Protein AF-A0A6A2Z9I1-F1 (afdb_monomer_lite)

Foldseek 3Di:
DDPVVVPPDPVCVVVCVVVVVVVVVVVVVVVCCCPQPQVHDDDPVSVVPPDRPPVVSVCCSVCPPVNVVCVPPDPDPDVVVCCVVPPPD

pLDDT: mean 85.06, std 9.34, range [47.69, 97.75]

Secondary structure (DSSP, 8-state):
--GGGGT--GGGHHHHHHHHHHHHHHHHHHHHHHHT-TT---SHHHHH-SS---HHHHHHHHS-HHHHHHTTS-S-S-HHHHHHHH---

Sequence (89 aa):
MASANRWLRPEVYPLFASVSVAVGICAMQLVRNITTNPEVRVTKEKRAAGILENFEEGEKYAEHGLRKFIRKRPPQIMPSVNNFFSDPN

Structure (mmCIF, N/CA/C/O backbone):
data_AF-A0A6A2Z9I1-F1
#
_entry.id   AF-A0A6A2Z9I1-F1
#
loop_
_atom_site.group_PDB
_atom_site.id
_atom_site.type_symbol
_atom_site.label_atom_id
_atom_site.label_alt_id
_atom_site.label_comp_id
_atom_site.label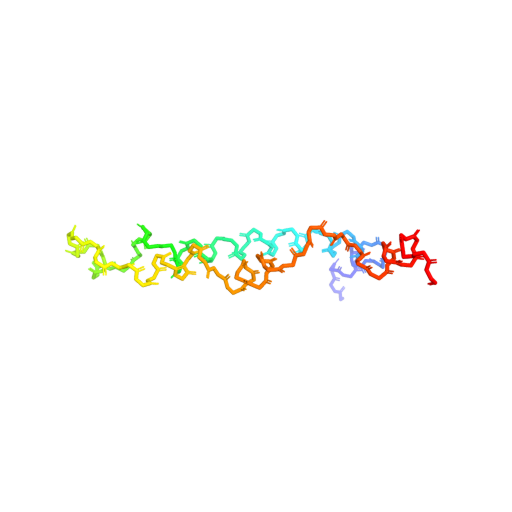_asym_id
_atom_site.label_entity_id
_atom_site.label_seq_id
_atom_site.pdbx_PDB_ins_code
_atom_site.Cartn_x
_atom_site.Cartn_y
_atom_site.Cartn_z
_atom_site.occupancy
_atom_site.B_iso_or_equiv
_atom_site.auth_seq_id
_atom_site.auth_comp_id
_atom_site.auth_asym_id
_atom_site.auth_atom_id
_atom_site.pdbx_PDB_model_num
ATOM 1 N N . MET A 1 1 ? 31.171 15.442 -14.767 1.00 47.69 1 MET A N 1
ATOM 2 C CA . MET A 1 1 ? 29.746 15.095 -14.551 1.00 47.69 1 MET A CA 1
ATOM 3 C C . MET A 1 1 ? 29.671 13.675 -14.014 1.00 47.69 1 MET A C 1
ATOM 5 O O . MET A 1 1 ? 30.528 12.869 -14.343 1.00 47.69 1 MET A O 1
ATOM 9 N N . ALA A 1 2 ? 28.746 13.442 -13.089 1.00 54.88 2 ALA A N 1
ATOM 10 C CA . ALA A 1 2 ? 28.891 12.548 -11.942 1.00 54.88 2 ALA A CA 1
ATOM 11 C C . ALA A 1 2 ? 28.866 11.030 -12.232 1.00 54.88 2 ALA A C 1
ATOM 13 O O . ALA A 1 2 ? 28.180 10.556 -13.133 1.00 54.88 2 ALA A O 1
ATOM 14 N N . SER A 1 3 ? 29.547 10.278 -11.356 1.00 65.00 3 SER A N 1
ATOM 15 C CA . SER A 1 3 ? 29.636 8.804 -11.257 1.00 65.00 3 SER A CA 1
ATOM 16 C C . SER A 1 3 ? 28.292 8.048 -11.357 1.00 65.00 3 SER A C 1
ATOM 18 O O . SER A 1 3 ? 28.271 6.874 -11.725 1.00 65.00 3 SER A O 1
ATOM 20 N N . ALA A 1 4 ? 27.162 8.714 -11.095 1.00 65.19 4 ALA A N 1
ATOM 21 C CA . ALA A 1 4 ? 25.817 8.137 -11.161 1.00 65.19 4 ALA A CA 1
ATOM 22 C C . ALA A 1 4 ? 25.444 7.606 -12.558 1.00 65.19 4 ALA A C 1
ATOM 24 O O . ALA A 1 4 ? 24.862 6.528 -12.678 1.00 65.19 4 ALA A O 1
ATOM 25 N N . ASN A 1 5 ? 25.860 8.295 -13.625 1.00 71.06 5 ASN A N 1
ATOM 26 C CA . ASN A 1 5 ? 25.526 7.889 -14.994 1.00 71.06 5 ASN A CA 1
ATOM 27 C C . ASN A 1 5 ? 26.252 6.608 -15.431 1.00 71.06 5 ASN A C 1
ATOM 29 O O . ASN A 1 5 ? 25.855 5.980 -16.405 1.00 71.06 5 ASN A O 1
ATOM 33 N N . ARG A 1 6 ? 27.300 6.182 -14.708 1.00 79.88 6 ARG A N 1
ATOM 34 C CA . ARG A 1 6 ? 28.034 4.952 -15.039 1.00 79.88 6 ARG A CA 1
ATOM 35 C C . ARG A 1 6 ? 27.212 3.685 -14.773 1.00 79.88 6 ARG A C 1
ATOM 37 O O . ARG A 1 6 ? 27.401 2.686 -15.473 1.00 79.88 6 ARG A O 1
ATOM 44 N N . TRP A 1 7 ? 26.323 3.743 -13.781 1.00 77.69 7 TRP A N 1
ATOM 45 C CA . TRP A 1 7 ? 25.514 2.615 -13.305 1.00 77.69 7 TRP A CA 1
ATOM 46 C C . TRP A 1 7 ? 24.053 2.672 -13.770 1.00 77.69 7 TRP A C 1
ATOM 48 O O . TRP A 1 7 ? 23.371 1.652 -13.770 1.00 77.69 7 TRP A O 1
ATOM 58 N N . LEU A 1 8 ? 23.584 3.841 -14.214 1.00 84.31 8 LEU A N 1
ATOM 59 C CA . LEU A 1 8 ? 22.259 4.035 -14.807 1.00 84.31 8 LEU A CA 1
ATOM 60 C C . LEU A 1 8 ? 22.284 3.697 -16.300 1.00 84.31 8 LEU A C 1
ATOM 62 O O . LEU A 1 8 ? 22.248 4.584 -17.151 1.00 84.31 8 LEU A O 1
ATOM 66 N N . ARG A 1 9 ? 22.361 2.402 -16.607 1.00 88.00 9 ARG A N 1
ATOM 67 C CA . ARG A 1 9 ? 22.270 1.900 -17.981 1.00 88.00 9 ARG A CA 1
ATOM 68 C C . ARG A 1 9 ? 20.877 1.323 -18.262 1.00 88.00 9 ARG A C 1
ATOM 70 O O . ARG A 1 9 ? 20.258 0.813 -17.321 1.00 88.00 9 ARG A O 1
ATOM 77 N N . PRO A 1 10 ? 20.385 1.369 -19.514 1.00 90.81 10 PRO A N 1
ATOM 78 C CA . PRO A 1 10 ? 19.057 0.865 -19.866 1.00 90.81 10 PRO A CA 1
ATOM 79 C C . PRO A 1 10 ? 18.814 -0.588 -19.445 1.00 90.81 10 PRO A C 1
ATOM 81 O O . PRO A 1 10 ? 17.706 -0.942 -19.048 1.00 90.81 10 PRO A O 1
ATOM 84 N N . GLU A 1 11 ? 19.857 -1.418 -19.452 1.00 92.50 11 GLU A N 1
ATOM 85 C CA . GLU A 1 11 ? 19.790 -2.835 -19.084 1.00 92.50 11 GLU A CA 1
ATOM 86 C C . GLU A 1 11 ? 19.441 -3.045 -17.601 1.00 92.50 11 GLU A C 1
ATOM 88 O O . GLU A 1 11 ? 18.945 -4.103 -17.222 1.00 92.50 11 GLU A O 1
ATOM 93 N N . VAL A 1 12 ? 19.670 -2.039 -16.751 1.00 91.88 12 VAL A N 1
ATOM 94 C CA . VAL A 1 12 ? 19.423 -2.113 -15.303 1.00 91.88 12 VAL A CA 1
ATOM 95 C C . VAL A 1 12 ? 18.031 -1.582 -14.937 1.00 91.88 12 VAL A C 1
ATOM 97 O O . VAL A 1 12 ? 17.543 -1.842 -13.840 1.00 91.88 12 VAL A O 1
ATOM 100 N N . TYR A 1 13 ? 17.338 -0.875 -15.837 1.00 91.56 13 TYR A N 1
ATOM 101 C CA . TYR A 1 13 ? 16.007 -0.317 -15.552 1.00 91.56 13 TYR A CA 1
ATOM 102 C C . TYR A 1 13 ? 14.962 -1.370 -15.154 1.00 91.56 13 TYR A C 1
ATOM 104 O O . TYR A 1 13 ? 14.236 -1.115 -14.192 1.00 91.56 13 TYR A O 1
ATOM 112 N N . PRO A 1 14 ? 14.901 -2.565 -15.776 1.00 95.44 14 PRO A N 1
ATOM 113 C CA . PRO A 1 14 ? 13.984 -3.614 -15.328 1.00 95.44 14 PRO A CA 1
ATOM 114 C C . PRO A 1 14 ? 14.277 -4.099 -13.900 1.00 95.44 14 PRO A C 1
ATOM 116 O O . PRO A 1 14 ? 13.351 -4.375 -13.138 1.00 95.44 14 PRO A O 1
ATOM 119 N N . LEU A 1 15 ? 15.557 -4.159 -13.513 1.00 93.44 15 LEU A N 1
ATOM 120 C CA . LEU A 1 15 ? 15.974 -4.530 -12.156 1.00 93.44 15 LEU A CA 1
ATOM 121 C C . LEU A 1 15 ? 15.606 -3.436 -11.150 1.00 93.44 15 LEU A C 1
ATOM 123 O O . LEU A 1 15 ? 15.079 -3.725 -10.079 1.00 93.44 15 LEU A O 1
ATOM 127 N N . PHE A 1 16 ? 15.826 -2.168 -11.499 1.00 92.56 16 PHE A N 1
ATOM 128 C CA . PHE A 1 16 ? 15.394 -1.055 -10.657 1.00 92.56 16 PHE A CA 1
ATOM 129 C C . PHE A 1 16 ? 13.875 -1.008 -10.506 1.00 92.56 16 PHE A C 1
ATOM 131 O O . PHE A 1 16 ? 13.392 -0.744 -9.406 1.00 92.56 16 PHE A O 1
ATOM 138 N N . ALA A 1 17 ? 13.116 -1.301 -11.563 1.00 94.69 17 ALA A N 1
ATOM 139 C CA . ALA A 1 17 ? 11.662 -1.363 -11.502 1.00 94.69 17 ALA A CA 1
ATOM 140 C C . ALA A 1 17 ? 11.191 -2.424 -10.495 1.00 94.69 17 ALA A C 1
ATOM 142 O O . ALA A 1 17 ? 10.433 -2.103 -9.584 1.00 94.69 17 ALA A O 1
ATOM 143 N N . SER A 1 18 ? 11.684 -3.661 -10.582 1.00 95.38 18 SER A N 1
ATOM 144 C CA . SER A 1 18 ? 11.261 -4.726 -9.660 1.00 95.38 18 SER A CA 1
ATOM 145 C C . SER A 1 18 ? 11.679 -4.461 -8.209 1.00 95.38 18 SER A C 1
ATOM 147 O O . SER A 1 18 ? 10.863 -4.596 -7.295 1.00 95.38 18 SER A O 1
ATOM 149 N N . VAL A 1 19 ? 12.920 -4.021 -7.985 1.00 96.75 19 VAL A N 1
ATOM 150 C CA . VAL A 1 19 ? 13.436 -3.727 -6.640 1.00 96.75 19 VAL A CA 1
ATOM 151 C C . VAL A 1 19 ? 12.712 -2.532 -6.021 1.00 96.75 19 VAL A C 1
ATOM 153 O O . VAL A 1 19 ? 12.308 -2.598 -4.861 1.00 96.75 19 VAL A O 1
ATOM 156 N N . SER A 1 20 ? 12.501 -1.453 -6.779 1.00 94.94 20 SER A N 1
ATOM 157 C CA . SER A 1 20 ? 11.776 -0.276 -6.279 1.00 94.94 20 SER A CA 1
ATOM 158 C C . SER A 1 20 ? 10.322 -0.596 -5.943 1.00 94.94 20 SER A C 1
ATOM 160 O O . SER A 1 20 ? 9.835 -0.134 -4.913 1.00 94.94 20 SER A O 1
ATOM 162 N N . VAL A 1 21 ? 9.649 -1.438 -6.735 1.00 97.44 21 VAL A N 1
ATOM 163 C CA . VAL A 1 21 ? 8.299 -1.924 -6.419 1.00 97.44 21 VAL A CA 1
ATOM 164 C C . VAL A 1 21 ? 8.301 -2.702 -5.104 1.00 97.44 21 VAL A C 1
ATOM 166 O O . VAL A 1 21 ? 7.480 -2.418 -4.234 1.00 97.44 21 VAL A O 1
ATOM 169 N N . ALA A 1 22 ? 9.242 -3.630 -4.911 1.00 96.81 22 ALA A N 1
ATOM 170 C CA . ALA A 1 22 ? 9.335 -4.408 -3.676 1.00 96.81 22 ALA A CA 1
ATOM 171 C C . ALA A 1 22 ? 9.583 -3.518 -2.444 1.00 96.81 22 ALA A C 1
ATOM 173 O O . ALA A 1 22 ? 8.865 -3.615 -1.448 1.00 96.81 22 ALA A O 1
ATOM 174 N N . VAL A 1 23 ? 10.550 -2.598 -2.530 1.00 97.69 23 VAL A N 1
ATOM 175 C CA . VAL A 1 23 ? 10.844 -1.629 -1.461 1.00 97.69 23 VAL A CA 1
ATOM 176 C C . VAL A 1 23 ? 9.636 -0.730 -1.190 1.00 97.69 23 VAL A C 1
ATOM 178 O O . VAL A 1 23 ? 9.293 -0.495 -0.032 1.00 97.69 23 VAL A O 1
ATOM 181 N N . GLY A 1 24 ? 8.955 -0.270 -2.241 1.00 97.44 24 GLY A N 1
ATOM 182 C CA . GLY A 1 24 ? 7.748 0.544 -2.142 1.00 97.44 24 GLY A CA 1
ATOM 183 C C . GLY A 1 24 ? 6.607 -0.177 -1.425 1.00 97.44 24 GLY A C 1
ATOM 184 O O . GLY A 1 24 ? 5.958 0.419 -0.566 1.00 97.44 24 GLY A O 1
ATOM 185 N N . ILE A 1 25 ? 6.396 -1.467 -1.704 1.00 97.00 25 ILE A N 1
ATOM 186 C CA . ILE A 1 25 ? 5.383 -2.285 -1.018 1.00 97.00 25 ILE A CA 1
ATOM 187 C C . ILE A 1 25 ? 5.720 -2.422 0.471 1.00 97.00 25 ILE A C 1
ATOM 189 O O . ILE A 1 25 ? 4.849 -2.215 1.318 1.00 97.00 25 ILE A O 1
ATOM 193 N N . CYS A 1 26 ? 6.979 -2.704 0.810 1.00 96.69 26 CYS A N 1
ATOM 194 C CA . CYS A 1 26 ? 7.416 -2.782 2.204 1.00 96.69 26 CYS A CA 1
ATOM 195 C C . CYS A 1 26 ? 7.216 -1.448 2.939 1.00 96.69 26 CYS A C 1
ATOM 197 O O . CYS A 1 26 ? 6.667 -1.421 4.041 1.00 96.69 26 CYS A O 1
ATOM 199 N N . ALA A 1 27 ? 7.608 -0.333 2.317 1.00 97.75 27 ALA A N 1
ATOM 200 C CA . ALA A 1 27 ? 7.431 1.001 2.883 1.00 97.75 27 ALA A CA 1
ATOM 201 C C . ALA A 1 27 ? 5.946 1.346 3.081 1.00 97.75 27 ALA A C 1
ATOM 203 O O . ALA A 1 27 ? 5.561 1.809 4.154 1.00 97.75 27 ALA A O 1
ATOM 204 N N . MET A 1 28 ? 5.096 1.060 2.090 1.00 94.19 28 MET A N 1
ATOM 205 C CA . MET A 1 28 ? 3.645 1.239 2.188 1.00 94.19 28 MET A CA 1
ATOM 206 C C . MET A 1 28 ? 3.064 0.449 3.366 1.00 94.19 28 MET A C 1
ATOM 208 O O . MET A 1 28 ? 2.267 0.987 4.137 1.00 94.19 28 MET A O 1
ATOM 212 N N . GLN A 1 29 ? 3.490 -0.803 3.549 1.00 92.31 29 GLN A N 1
ATOM 213 C CA . GLN A 1 29 ? 3.008 -1.640 4.643 1.00 92.31 29 GLN A CA 1
ATOM 214 C C . GLN A 1 29 ? 3.448 -1.110 6.015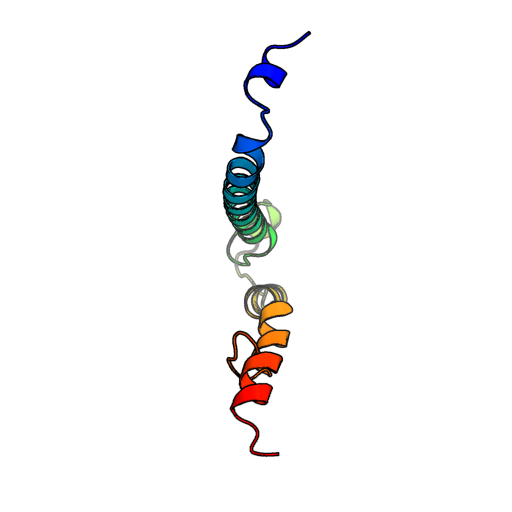 1.00 92.31 29 GLN A C 1
ATOM 216 O O . GLN A 1 29 ? 2.650 -1.115 6.954 1.00 92.31 29 GLN A O 1
ATOM 221 N N . LEU A 1 30 ? 4.681 -0.612 6.137 1.00 94.56 30 LEU A N 1
ATOM 222 C CA . LEU A 1 30 ? 5.167 0.026 7.364 1.00 94.56 30 LEU A CA 1
ATOM 223 C C . LEU A 1 30 ? 4.375 1.292 7.692 1.00 94.56 30 LEU A C 1
ATOM 225 O O . LEU A 1 30 ? 3.910 1.443 8.821 1.00 94.56 30 LEU A O 1
ATOM 229 N N . VAL A 1 31 ? 4.167 2.168 6.704 1.00 94.19 31 VAL A N 1
ATOM 230 C CA . VAL A 1 31 ? 3.370 3.391 6.878 1.00 94.19 31 VAL A CA 1
ATOM 231 C C . VAL A 1 31 ? 1.964 3.034 7.342 1.00 94.19 31 VAL A C 1
ATOM 233 O O . VAL A 1 31 ? 1.512 3.560 8.354 1.00 94.19 31 VAL A O 1
ATOM 236 N N . ARG A 1 32 ? 1.305 2.083 6.671 1.00 90.50 32 ARG A N 1
ATOM 237 C CA . ARG A 1 32 ? -0.031 1.610 7.049 1.00 90.50 32 ARG A CA 1
ATOM 238 C C . ARG A 1 32 ? -0.060 1.074 8.484 1.00 90.50 32 ARG A C 1
ATOM 240 O O . ARG A 1 32 ? -0.986 1.391 9.228 1.00 90.50 32 ARG A O 1
ATOM 247 N N . ASN A 1 33 ? 0.943 0.301 8.895 1.00 89.31 33 ASN A N 1
AT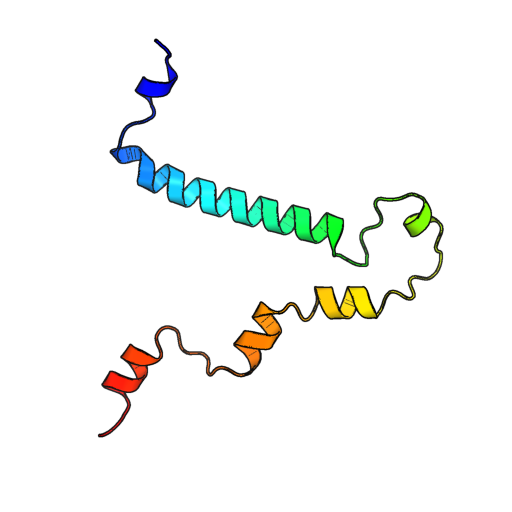OM 248 C CA . ASN A 1 33 ? 1.018 -0.225 10.257 1.00 89.31 33 ASN A CA 1
ATOM 249 C C . ASN A 1 33 ? 1.205 0.874 11.311 1.00 89.31 33 ASN A C 1
ATOM 251 O O . ASN A 1 33 ? 0.673 0.746 12.403 1.00 89.31 33 ASN A O 1
ATOM 255 N N . ILE A 1 34 ? 1.931 1.948 11.007 1.00 90.12 34 ILE A N 1
ATOM 256 C CA . ILE A 1 34 ? 2.153 3.039 11.964 1.00 90.12 34 ILE A CA 1
ATOM 257 C C . ILE A 1 34 ? 0.932 3.966 12.058 1.00 90.12 34 ILE A C 1
ATOM 259 O O . ILE A 1 34 ? 0.648 4.484 13.135 1.00 90.12 34 ILE A O 1
ATOM 263 N N . THR A 1 35 ? 0.219 4.195 10.950 1.00 87.00 35 THR A N 1
ATOM 264 C CA . THR A 1 35 ? -0.836 5.222 10.876 1.00 87.00 35 THR A CA 1
ATOM 265 C C . THR A 1 35 ? -2.256 4.697 11.025 1.00 87.00 35 THR A C 1
ATOM 267 O O . THR A 1 35 ? -3.121 5.463 11.435 1.00 87.00 35 THR A O 1
ATOM 270 N N . THR A 1 36 ? -2.515 3.435 10.676 1.00 84.31 36 THR A N 1
ATOM 271 C CA . THR A 1 36 ? -3.884 2.884 10.615 1.00 84.31 36 THR A CA 1
ATOM 272 C C . THR A 1 36 ? -4.092 1.635 11.461 1.00 84.31 36 THR A C 1
ATOM 274 O O . THR A 1 36 ? -5.219 1.158 11.552 1.00 84.31 36 THR A O 1
ATOM 277 N N . ASN A 1 37 ? -3.033 1.067 12.053 1.00 85.44 37 ASN A N 1
ATOM 278 C CA . ASN A 1 37 ? -3.199 -0.068 12.954 1.00 85.44 37 ASN A CA 1
ATOM 279 C C . ASN A 1 37 ? -3.752 0.438 14.300 1.00 85.44 37 ASN A C 1
ATOM 281 O O . ASN A 1 37 ? -3.049 1.196 14.976 1.00 85.44 37 ASN A O 1
ATOM 285 N N . PRO A 1 38 ? -4.951 -0.003 14.724 1.00 82.94 38 PRO A N 1
ATOM 286 C CA . PRO A 1 38 ? -5.567 0.465 15.965 1.00 82.94 38 PRO A CA 1
ATOM 287 C C . PRO A 1 38 ? -4.722 0.148 17.209 1.00 82.94 38 PRO A C 1
ATOM 289 O O . PRO A 1 38 ? -4.792 0.867 18.205 1.00 82.94 38 PRO A O 1
ATOM 292 N N . GLU A 1 39 ? -3.884 -0.888 17.164 1.00 81.25 39 GLU A N 1
ATOM 293 C CA . GLU A 1 39 ? -3.044 -1.296 18.294 1.00 81.25 39 GLU A CA 1
ATOM 294 C C . GLU A 1 39 ? -1.770 -0.448 18.435 1.00 81.25 39 GLU A C 1
ATOM 296 O O . GLU A 1 39 ? -1.171 -0.384 19.513 1.00 81.25 39 GLU A O 1
ATOM 301 N N . VAL A 1 40 ? -1.351 0.246 17.370 1.00 85.25 40 VAL A N 1
ATOM 302 C CA . VAL A 1 40 ? -0.103 1.014 17.357 1.00 85.25 40 VAL A CA 1
ATOM 303 C C . VAL A 1 40 ? -0.349 2.440 17.846 1.00 85.25 40 VAL A C 1
ATOM 305 O O . VAL A 1 40 ? -1.021 3.253 17.218 1.00 85.25 40 VAL A O 1
ATOM 308 N N . ARG A 1 41 ? 0.248 2.775 18.994 1.00 84.50 41 ARG A N 1
ATOM 309 C CA . ARG A 1 41 ? 0.062 4.067 19.675 1.00 84.50 41 ARG A CA 1
ATOM 310 C C . ARG A 1 41 ? 1.341 4.903 19.619 1.00 84.50 41 ARG A C 1
ATOM 312 O O . ARG A 1 41 ? 2.264 4.711 20.414 1.00 84.50 41 ARG A O 1
ATOM 319 N N . VAL A 1 42 ? 1.396 5.857 18.689 1.00 85.31 42 VAL A N 1
ATOM 320 C CA . VAL A 1 42 ? 2.572 6.730 18.481 1.00 85.31 42 VAL A CA 1
ATOM 321 C C . VAL A 1 42 ? 2.509 8.006 19.334 1.00 85.31 42 VAL A C 1
ATOM 323 O O . VAL A 1 42 ? 3.513 8.427 19.916 1.00 85.31 42 VAL A O 1
ATOM 326 N N . THR A 1 43 ? 1.327 8.607 19.458 1.00 85.31 43 THR A N 1
ATOM 327 C CA . THR A 1 43 ? 1.087 9.847 20.213 1.00 85.31 43 THR A CA 1
ATOM 328 C C . THR A 1 43 ? 0.877 9.577 21.701 1.00 85.31 43 THR A C 1
ATOM 330 O O . THR A 1 43 ? 0.331 8.539 22.077 1.00 85.31 43 THR A O 1
ATOM 333 N N . LYS A 1 44 ? 1.260 10.527 22.565 1.00 85.31 44 LYS A N 1
ATOM 334 C CA . LYS A 1 44 ? 1.092 10.393 24.025 1.00 85.31 44 LYS A CA 1
ATOM 335 C C . LYS A 1 44 ? -0.381 10.269 24.442 1.00 85.31 44 LYS A C 1
ATOM 337 O O . LYS A 1 44 ? -0.686 9.436 25.284 1.00 85.31 44 LYS A O 1
ATOM 342 N N . GLU A 1 45 ? -1.277 11.007 23.793 1.00 83.50 45 GLU A N 1
ATOM 343 C CA . GLU A 1 45 ? -2.730 10.977 24.036 1.00 83.50 45 GLU A CA 1
ATOM 344 C C . GLU A 1 45 ? -3.316 9.567 23.859 1.00 83.50 45 GLU A C 1
ATOM 346 O O . GLU A 1 45 ? -3.865 9.000 24.800 1.00 83.50 45 GLU A O 1
ATOM 351 N N . LYS A 1 46 ? -3.088 8.940 22.691 1.00 77.25 46 LYS A N 1
ATOM 352 C CA . LYS A 1 46 ? -3.508 7.552 22.413 1.00 77.25 46 LYS A CA 1
ATOM 353 C C . LYS A 1 46 ? -2.905 6.516 23.380 1.00 77.25 46 LYS A C 1
ATOM 355 O O . LYS A 1 46 ? -3.487 5.451 23.540 1.00 77.25 46 LYS A O 1
ATOM 360 N N . ARG A 1 47 ? -1.757 6.786 24.024 1.00 81.69 47 ARG A N 1
ATOM 361 C CA . ARG A 1 47 ? -1.184 5.898 25.061 1.00 81.69 47 ARG A CA 1
ATOM 362 C C . ARG A 1 47 ? -1.843 6.065 26.428 1.00 81.69 47 ARG A C 1
ATOM 364 O O . ARG A 1 47 ? -1.913 5.087 27.162 1.00 81.69 47 ARG A O 1
ATOM 371 N N . ALA A 1 48 ? -2.290 7.275 26.759 1.00 83.25 48 ALA A N 1
ATOM 372 C CA . ALA A 1 48 ? -2.977 7.569 28.015 1.00 83.25 48 ALA A CA 1
ATOM 373 C C . ALA A 1 48 ? -4.430 7.060 28.025 1.00 83.25 48 ALA A C 1
ATOM 375 O O . ALA A 1 48 ? -4.987 6.817 29.093 1.00 83.25 48 ALA A O 1
ATOM 376 N N . ALA A 1 49 ? -5.031 6.859 26.846 1.00 75.38 49 ALA A N 1
ATOM 377 C CA . ALA A 1 49 ? -6.324 6.201 26.697 1.00 75.38 49 ALA A CA 1
ATOM 378 C C . ALA A 1 49 ? -6.221 4.719 27.119 1.00 75.38 49 ALA A C 1
ATOM 380 O O . ALA A 1 49 ? -5.715 3.874 26.379 1.00 75.38 49 ALA A O 1
ATOM 381 N N . GLY A 1 50 ? -6.655 4.414 28.347 1.00 67.94 50 GLY A N 1
ATOM 382 C CA . GLY A 1 50 ? -6.547 3.079 28.947 1.00 67.94 50 GLY A CA 1
ATOM 383 C C . GLY A 1 50 ? -7.374 1.997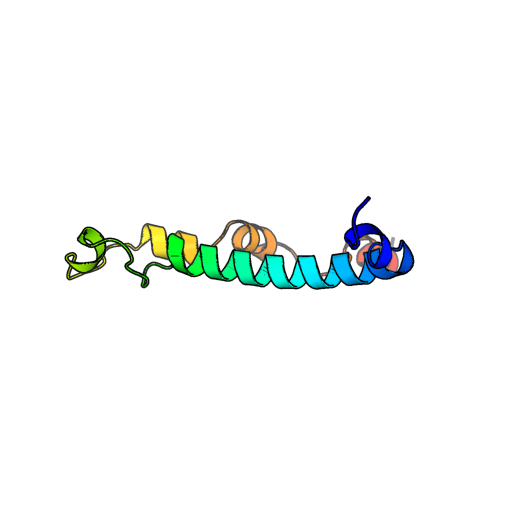 28.240 1.00 67.94 50 GLY A C 1
ATOM 384 O O . GLY A 1 50 ? -6.909 0.865 28.126 1.00 67.94 50 GLY A O 1
ATOM 385 N N . ILE A 1 51 ? -8.555 2.345 27.713 1.00 68.25 51 ILE A N 1
ATOM 386 C CA . ILE A 1 51 ? -9.427 1.457 26.925 1.00 68.25 51 ILE A CA 1
ATOM 387 C C . ILE A 1 51 ? -9.602 2.064 25.533 1.00 68.25 51 ILE A C 1
ATOM 389 O O . ILE A 1 51 ? -9.880 3.255 25.391 1.00 68.25 51 ILE A O 1
ATOM 393 N N . LEU A 1 52 ? -9.393 1.244 24.504 1.00 66.88 52 LEU A N 1
ATOM 394 C CA . LEU A 1 52 ? -9.404 1.672 23.112 1.00 66.88 52 LEU A CA 1
ATOM 395 C C . LEU A 1 52 ? -10.774 1.383 22.475 1.00 66.88 52 LEU A C 1
ATOM 397 O O . LEU A 1 52 ? -10.966 0.340 21.861 1.00 66.88 52 LEU A O 1
ATOM 401 N N . GLU A 1 53 ? -11.709 2.326 22.583 1.00 73.25 53 GLU A N 1
ATOM 402 C CA . GLU A 1 53 ? -13.043 2.297 21.942 1.00 73.25 53 GLU A CA 1
ATOM 403 C C . GLU A 1 53 ? -12.965 2.660 20.441 1.00 73.25 53 GLU A C 1
ATOM 405 O O . GLU A 1 53 ? -13.715 3.486 19.927 1.00 73.25 53 GLU A O 1
ATOM 410 N N . ASN A 1 54 ? -11.993 2.097 19.717 1.00 76.19 54 ASN A N 1
ATOM 411 C CA . ASN A 1 54 ? -11.660 2.514 18.353 1.00 76.19 54 ASN A CA 1
ATOM 412 C C . ASN A 1 54 ? -12.159 1.527 17.288 1.00 76.19 54 ASN A C 1
ATOM 414 O O . ASN A 1 54 ? -11.424 1.114 16.385 1.00 76.19 54 ASN A O 1
ATOM 418 N N . PHE A 1 55 ? -13.419 1.117 17.430 1.00 82.62 55 PHE A N 1
ATOM 419 C CA . PHE A 1 55 ? -14.053 0.118 16.570 1.00 82.62 55 PHE A CA 1
ATOM 420 C C . PHE A 1 55 ? -14.112 0.562 15.104 1.00 82.62 55 PHE A C 1
ATOM 422 O O . PHE A 1 55 ? -13.882 -0.248 14.210 1.00 82.62 55 PHE A O 1
ATOM 429 N N . GLU A 1 56 ? -14.345 1.853 14.851 1.00 83.44 56 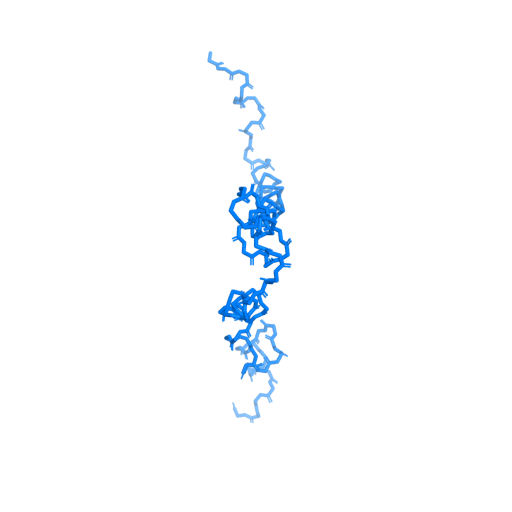GLU A N 1
ATOM 430 C CA . GLU A 1 56 ? -14.425 2.397 13.492 1.00 83.44 56 GLU A CA 1
ATOM 431 C C . GLU A 1 56 ? -13.063 2.374 12.767 1.00 83.44 56 GLU A C 1
ATOM 433 O O . GLU A 1 56 ? -12.992 2.014 11.590 1.00 83.44 56 GLU A O 1
ATOM 438 N N . GLU A 1 57 ? -11.959 2.712 13.449 1.00 83.44 57 GLU A N 1
ATOM 439 C CA . GLU A 1 57 ? -10.605 2.609 12.873 1.00 83.44 57 GLU A CA 1
ATOM 440 C C . GLU A 1 57 ? -10.223 1.138 12.646 1.00 83.44 57 GLU A C 1
ATOM 442 O O . GLU A 1 57 ? -9.661 0.802 11.603 1.00 83.44 57 GLU A O 1
ATOM 447 N N . GLY A 1 58 ? -10.605 0.244 13.567 1.00 84.81 58 GLY A N 1
ATOM 448 C CA . GLY A 1 58 ? -10.413 -1.200 13.426 1.00 84.81 58 GLY A CA 1
ATOM 449 C C . GLY A 1 58 ? -11.160 -1.796 12.228 1.00 84.81 58 GLY A C 1
ATOM 450 O O . GLY A 1 58 ? -10.568 -2.547 11.448 1.00 84.81 58 GLY A O 1
ATOM 451 N N . GLU A 1 59 ? -12.426 -1.416 12.018 1.00 86.69 59 GLU A N 1
ATOM 452 C CA . GLU A 1 59 ? -13.198 -1.842 10.844 1.00 86.69 59 GLU A CA 1
ATOM 453 C C . GLU A 1 59 ? -12.542 -1.345 9.550 1.00 86.69 59 GLU A C 1
ATOM 455 O O . GLU A 1 59 ? -12.369 -2.116 8.604 1.00 86.69 59 GLU A O 1
ATOM 460 N N . LYS A 1 60 ? -12.109 -0.078 9.510 1.00 86.62 60 LYS A N 1
ATOM 461 C CA . LYS A 1 60 ? -11.419 0.500 8.344 1.00 86.62 60 LYS A CA 1
ATOM 462 C C . LYS A 1 60 ? -10.082 -0.190 8.054 1.00 86.62 60 LYS A C 1
ATOM 464 O O . LYS A 1 60 ? -9.733 -0.358 6.884 1.00 86.62 60 LYS A O 1
ATOM 469 N N . TYR A 1 61 ? -9.345 -0.603 9.086 1.00 86.31 61 TYR A N 1
ATOM 470 C CA . TYR A 1 61 ? -8.084 -1.332 8.933 1.00 86.31 61 TYR A CA 1
ATOM 471 C C . TYR A 1 61 ? -8.286 -2.753 8.385 1.00 86.31 61 TYR A C 1
ATOM 473 O O . TYR A 1 61 ? -7.517 -3.189 7.517 1.00 86.31 61 TYR A O 1
ATOM 481 N N . ALA A 1 62 ? -9.314 -3.460 8.870 1.00 87.50 62 ALA A N 1
ATOM 482 C CA . ALA A 1 62 ? -9.641 -4.827 8.464 1.00 87.50 62 ALA A CA 1
ATOM 483 C C . ALA A 1 62 ? -10.290 -4.883 7.070 1.00 87.50 62 ALA A C 1
ATOM 485 O O . ALA A 1 62 ? -9.870 -5.649 6.199 1.00 87.50 62 ALA A O 1
ATOM 486 N N . GLU A 1 63 ? -11.286 -4.033 6.830 1.00 89.19 63 GLU A N 1
ATOM 487 C CA . GLU A 1 63 ? -12.091 -4.002 5.612 1.00 89.19 63 GLU A CA 1
ATOM 488 C C . GLU A 1 63 ? -11.735 -2.785 4.742 1.00 89.19 63 GLU A C 1
ATOM 490 O O . GLU A 1 63 ? -12.549 -1.898 4.468 1.00 89.19 63 GLU A O 1
ATOM 495 N N . HIS A 1 64 ? -10.491 -2.751 4.261 1.00 85.81 64 HIS A N 1
ATOM 496 C CA . HIS A 1 64 ? -10.048 -1.705 3.340 1.00 85.81 64 HIS A CA 1
ATOM 497 C C . HIS A 1 64 ? -10.772 -1.789 1.980 1.00 85.81 64 HIS A C 1
ATOM 499 O O . HIS A 1 64 ? -11.214 -2.855 1.544 1.00 85.81 64 HIS A O 1
ATOM 505 N N . GLY A 1 65 ? -10.868 -0.661 1.264 1.00 86.06 65 GLY A N 1
ATOM 506 C CA . GLY A 1 65 ? -11.698 -0.533 0.054 1.00 86.06 65 GLY A CA 1
ATOM 507 C C . GLY A 1 65 ? -11.417 -1.578 -1.033 1.00 86.06 65 GLY A C 1
ATOM 508 O O . GLY A 1 65 ? -12.350 -2.120 -1.619 1.00 86.06 65 GLY A O 1
ATOM 509 N N . LEU A 1 66 ? -10.146 -1.936 -1.245 1.00 86.94 66 LEU A N 1
ATOM 510 C CA . LEU A 1 66 ? -9.771 -2.996 -2.187 1.00 86.94 66 LEU A CA 1
ATOM 511 C C . LEU A 1 66 ? -10.312 -4.374 -1.760 1.00 86.94 66 LEU A C 1
ATOM 513 O O . LEU A 1 66 ? -10.813 -5.111 -2.604 1.00 86.94 66 LEU A O 1
ATOM 517 N N . ARG A 1 67 ? -10.286 -4.708 -0.461 1.00 87.25 67 ARG A N 1
ATOM 518 C CA . ARG A 1 67 ? -10.872 -5.954 0.062 1.00 87.25 67 ARG A CA 1
ATOM 519 C C . ARG A 1 67 ? -12.387 -5.971 -0.133 1.00 87.25 67 ARG A C 1
ATOM 521 O O . ARG A 1 67 ? -12.907 -6.940 -0.683 1.00 87.25 67 ARG A O 1
ATOM 528 N N . LYS A 1 68 ? -13.077 -4.873 0.209 1.00 89.88 68 LYS A N 1
ATOM 529 C CA . LYS A 1 68 ? -14.528 -4.717 -0.020 1.00 89.88 68 LYS A CA 1
ATOM 530 C C . LYS A 1 68 ? -14.888 -4.851 -1.509 1.00 89.88 68 LYS A C 1
ATOM 532 O O . LYS A 1 68 ? -15.893 -5.474 -1.847 1.00 89.88 68 LYS A O 1
ATOM 537 N N . PHE A 1 69 ? -14.055 -4.306 -2.396 1.00 88.94 69 PHE A N 1
ATOM 538 C CA . PHE A 1 69 ? -14.247 -4.346 -3.846 1.00 88.94 69 PHE A CA 1
ATOM 539 C C . PHE A 1 69 ? -14.039 -5.741 -4.451 1.00 88.94 69 PHE A C 1
ATOM 541 O O . PHE A 1 69 ? -14.846 -6.181 -5.271 1.00 88.94 69 PHE A O 1
ATOM 548 N N . ILE A 1 70 ? -12.984 -6.452 -4.043 1.00 89.31 70 ILE A N 1
ATOM 549 C CA . ILE A 1 70 ? -12.664 -7.786 -4.572 1.00 89.31 70 ILE A CA 1
ATOM 550 C C . ILE A 1 70 ? -13.625 -8.850 -4.026 1.00 89.31 70 ILE A C 1
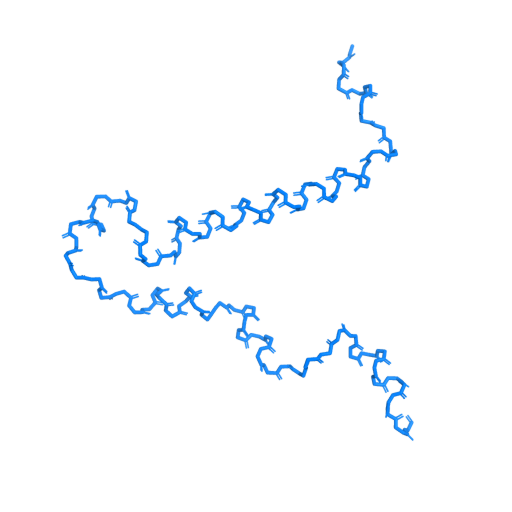ATOM 552 O O . ILE A 1 70 ? -13.936 -9.796 -4.741 1.00 89.31 70 ILE A O 1
ATOM 556 N N . ARG A 1 71 ? -14.171 -8.686 -2.811 1.00 88.31 71 ARG A N 1
ATOM 557 C CA . ARG A 1 71 ? -15.021 -9.696 -2.147 1.00 88.31 71 ARG A CA 1
ATOM 558 C C . ARG A 1 71 ? -16.233 -10.155 -2.966 1.00 88.31 71 ARG A C 1
ATOM 560 O O . ARG A 1 71 ? -16.701 -11.270 -2.780 1.00 88.31 71 ARG A O 1
ATOM 567 N N . LYS A 1 72 ? -16.768 -9.295 -3.836 1.00 87.44 72 LYS A N 1
ATOM 568 C CA . LYS A 1 72 ? -17.941 -9.602 -4.675 1.00 87.44 72 LYS A CA 1
ATOM 569 C C . LYS A 1 72 ? -17.579 -10.159 -6.056 1.00 87.44 72 LYS A C 1
ATOM 571 O O . LYS A 1 72 ? -18.478 -10.432 -6.843 1.00 87.44 72 LYS A O 1
ATOM 576 N N . ARG A 1 73 ? -16.289 -10.274 -6.381 1.00 85.88 73 ARG A N 1
ATOM 577 C CA . ARG A 1 73 ? -15.818 -10.748 -7.685 1.00 85.88 73 ARG A CA 1
ATOM 578 C C . ARG A 1 73 ? -15.465 -12.235 -7.607 1.00 85.88 73 ARG A C 1
ATOM 580 O O . ARG A 1 73 ? -14.894 -12.659 -6.602 1.00 85.88 73 ARG A O 1
ATOM 587 N N . PRO A 1 74 ? -15.772 -13.027 -8.649 1.00 84.62 74 PRO A N 1
ATOM 588 C CA . PRO A 1 74 ? -15.324 -14.410 -8.710 1.00 84.62 74 PRO A CA 1
ATOM 589 C C . PRO A 1 74 ? -13.785 -14.458 -8.751 1.00 84.62 74 PRO A C 1
ATOM 591 O O . PRO A 1 74 ? -13.169 -13.578 -9.362 1.00 84.62 74 PRO A O 1
ATOM 594 N N . PRO A 1 75 ? -13.148 -15.454 -8.111 1.00 83.38 75 PRO A N 1
ATOM 595 C CA . PRO A 1 75 ? -11.696 -15.593 -8.109 1.00 83.38 75 PRO A CA 1
ATOM 596 C C . PRO A 1 75 ? -11.213 -16.000 -9.508 1.00 83.38 75 PRO A C 1
ATOM 598 O O . PRO A 1 75 ? -11.139 -17.179 -9.837 1.00 83.38 75 PRO A O 1
ATOM 601 N N . GLN A 1 76 ? -10.921 -15.010 -10.352 1.00 84.38 76 GLN A N 1
ATOM 602 C CA . GLN A 1 76 ? -10.441 -15.200 -11.719 1.00 84.38 76 GLN A CA 1
ATOM 603 C C . GLN A 1 76 ? -9.297 -14.224 -12.003 1.00 84.38 76 GLN A C 1
ATOM 605 O O . GLN A 1 76 ? -9.412 -13.028 -11.737 1.00 84.38 76 GLN A O 1
ATOM 610 N N . ILE A 1 77 ? -8.190 -14.738 -12.546 1.00 81.75 77 ILE A N 1
ATOM 611 C CA . ILE A 1 77 ? -6.982 -13.946 -12.840 1.00 81.75 77 ILE A CA 1
ATOM 612 C C . ILE A 1 77 ? -7.201 -13.081 -14.091 1.00 81.75 77 ILE A C 1
ATOM 614 O O . ILE A 1 77 ? -6.811 -11.917 -14.119 1.00 81.75 77 ILE A O 1
ATOM 618 N N . MET A 1 78 ? -7.862 -13.633 -15.114 1.00 86.00 78 MET A N 1
ATOM 619 C CA . MET A 1 78 ? -8.161 -12.949 -16.377 1.00 86.00 78 MET A CA 1
ATOM 620 C C . MET A 1 78 ? -9.591 -13.282 -16.816 1.00 86.00 78 MET A C 1
ATOM 622 O O . MET A 1 78 ? -9.776 -14.201 -17.611 1.00 86.00 78 MET A O 1
ATOM 626 N N . PRO A 1 79 ? -10.613 -12.569 -16.312 1.00 85.75 79 PRO A N 1
ATOM 627 C CA . PRO A 1 79 ? -12.008 -12.900 -16.598 1.00 85.75 79 PRO A CA 1
ATOM 628 C C . PRO A 1 79 ? -12.338 -12.849 -18.095 1.00 85.75 79 PRO A C 1
ATOM 630 O O . PRO A 1 79 ? -13.067 -13.701 -18.576 1.00 85.75 79 PRO A O 1
ATOM 633 N N . SER A 1 80 ? -11.748 -11.924 -18.863 1.00 86.62 80 SER A N 1
ATOM 634 C CA . SER A 1 80 ? -11.959 -11.855 -20.318 1.00 86.62 80 SER A CA 1
ATOM 635 C C . SER A 1 80 ? -11.423 -13.079 -21.060 1.00 86.62 80 SER A C 1
ATOM 637 O O . SER A 1 80 ? -12.116 -13.628 -21.906 1.00 86.62 80 SER A O 1
ATOM 639 N N . VAL A 1 81 ? -10.209 -13.526 -20.727 1.00 87.00 81 VAL A N 1
ATOM 640 C CA . VAL A 1 81 ? -9.591 -14.717 -21.332 1.00 87.00 81 VAL A CA 1
ATOM 641 C C . VAL A 1 81 ? -10.323 -15.976 -20.880 1.00 87.00 81 VAL A C 1
ATOM 643 O O . VAL A 1 81 ? -10.595 -16.857 -21.685 1.00 87.00 81 VAL A O 1
ATOM 646 N N . ASN A 1 82 ? -10.681 -16.048 -19.599 1.00 85.19 82 ASN A N 1
ATOM 647 C CA . ASN A 1 82 ? -11.376 -17.200 -19.050 1.00 85.19 82 ASN A CA 1
ATOM 648 C C . ASN A 1 82 ? -12.767 -17.358 -19.676 1.00 85.19 82 ASN A C 1
ATOM 650 O O . ASN A 1 82 ? -13.103 -18.452 -20.112 1.00 85.19 82 ASN A O 1
ATOM 654 N N . ASN A 1 83 ? -13.533 -16.271 -19.795 1.00 87.50 83 ASN A N 1
ATOM 655 C CA . ASN A 1 83 ? -14.841 -16.284 -20.451 1.00 87.50 83 ASN A CA 1
ATOM 656 C C . ASN A 1 83 ? -14.715 -16.596 -21.948 1.00 87.50 83 ASN A C 1
ATOM 658 O O . ASN A 1 83 ? -15.465 -17.420 -22.446 1.00 87.50 83 ASN A O 1
ATOM 662 N N . PHE A 1 84 ? -13.703 -16.056 -22.639 1.00 87.56 84 PHE A N 1
ATOM 663 C CA . PHE A 1 84 ? -13.451 -16.367 -24.053 1.00 87.56 84 PHE A CA 1
ATOM 664 C C . PHE A 1 84 ? -13.277 -17.870 -24.333 1.00 87.56 84 PHE A C 1
ATOM 666 O O . PHE A 1 84 ? -13.712 -18.346 -25.374 1.00 87.56 84 PHE A O 1
ATOM 673 N N . PHE A 1 85 ? -12.645 -18.622 -23.425 1.00 84.75 85 PHE A N 1
ATOM 674 C CA . PHE A 1 85 ? -12.442 -20.068 -23.593 1.00 84.75 85 PHE A CA 1
ATOM 675 C C . PHE A 1 85 ? -13.510 -20.943 -22.923 1.00 84.75 85 PHE A C 1
ATOM 677 O O . PHE A 1 85 ? -13.583 -22.131 -23.231 1.00 84.75 85 PHE A O 1
ATOM 684 N N . SER A 1 86 ? -14.293 -20.398 -21.988 1.00 84.75 86 SER A N 1
ATOM 685 C CA . SER A 1 86 ? -15.241 -21.173 -21.171 1.00 84.75 86 SER A CA 1
ATOM 686 C C . SER A 1 86 ? -16.706 -20.934 -21.534 1.00 84.75 86 SER A C 1
ATOM 688 O O . SER A 1 86 ? -17.533 -21.784 -21.206 1.00 84.75 86 SER A O 1
ATOM 690 N N . ASP A 1 87 ? -17.045 -19.805 -22.167 1.00 85.06 87 ASP A N 1
ATOM 691 C CA . ASP A 1 87 ? -18.415 -19.532 -22.600 1.00 85.06 87 ASP A CA 1
ATOM 692 C C . ASP A 1 87 ? -18.736 -20.345 -23.872 1.00 85.06 87 ASP A C 1
ATOM 694 O O . ASP A 1 87 ? -18.007 -20.263 -24.859 1.00 85.06 87 ASP A O 1
ATOM 698 N N . PRO A 1 88 ? -19.817 -21.145 -23.878 1.00 78.81 88 PRO A N 1
ATOM 699 C CA . PRO A 1 88 ? -20.167 -22.030 -24.993 1.00 78.81 88 PRO A CA 1
ATOM 700 C C . PRO A 1 88 ? -20.844 -21.331 -26.191 1.00 78.81 88 PRO A C 1
ATOM 702 O O . PRO A 1 88 ? -21.386 -22.030 -27.048 1.00 78.81 88 PRO A O 1
ATOM 705 N N . ASN A 1 89 ? -20.840 -19.992 -26.253 1.00 60.72 89 ASN A N 1
ATOM 706 C CA . ASN A 1 89 ? -21.441 -19.193 -27.333 1.00 60.72 89 ASN A CA 1
ATOM 707 C C . ASN A 1 89 ? -20.394 -18.350 -28.062 1.00 60.72 89 ASN A C 1
ATOM 709 O O . ASN A 1 89 ? -19.749 -17.521 -27.382 1.00 60.72 89 ASN A O 1
#

Organism: Hibiscus syriacus (NCBI:txid106335)

InterPro domains:
  IPR010530 NADH-ubiquinone reductase complex 1 MLRQ subunit [PF06522] (7-61)

Radius of gyration: 22.02 Å; chains: 1; bounding box: 51×37×56 Å